Protein AF-R9INJ4-F1 (afdb_monomer_lite)

Structure (mmCIF, N/CA/C/O backbone):
data_AF-R9INJ4-F1
#
_entry.id   AF-R9INJ4-F1
#
loop_
_atom_site.group_PDB
_atom_site.id
_atom_site.type_symbol
_atom_site.label_atom_id
_atom_site.label_alt_id
_atom_site.label_comp_id
_atom_site.label_asym_id
_atom_site.label_entity_id
_atom_site.label_seq_id
_atom_site.pdbx_PDB_ins_code
_atom_site.Cartn_x
_atom_site.Cartn_y
_atom_site.Cartn_z
_atom_site.occupancy
_atom_site.B_iso_or_equiv
_atom_site.auth_seq_id
_atom_site.auth_comp_id
_atom_site.auth_asym_id
_atom_site.auth_atom_id
_atom_site.pdbx_PDB_model_num
ATOM 1 N N . MET A 1 1 ? 13.624 16.253 7.766 1.00 60.75 1 MET A N 1
ATOM 2 C CA . MET A 1 1 ? 12.984 16.651 6.498 1.00 60.75 1 MET A CA 1
ATOM 3 C C . MET A 1 1 ? 11.480 16.665 6.749 1.00 60.75 1 MET A C 1
ATOM 5 O O . MET A 1 1 ? 10.987 15.657 7.244 1.00 60.75 1 MET A O 1
ATOM 9 N N . PRO A 1 2 ? 10.776 17.790 6.559 1.00 78.62 2 PRO A N 1
ATOM 10 C CA . PRO A 1 2 ? 9.322 17.871 6.694 1.00 78.62 2 PRO A CA 1
ATOM 11 C C . PRO A 1 2 ? 8.598 16.875 5.777 1.00 78.62 2 PRO A C 1
ATOM 13 O O . PRO A 1 2 ? 9.099 16.542 4.704 1.00 78.62 2 PRO A O 1
ATOM 16 N N . LEU A 1 3 ? 7.400 16.434 6.175 1.00 65.44 3 LEU A N 1
ATOM 17 C CA . LEU A 1 3 ? 6.587 15.475 5.411 1.00 65.44 3 LEU A CA 1
ATOM 18 C C . LEU A 1 3 ? 6.321 15.949 3.968 1.00 65.44 3 LEU A C 1
ATOM 20 O O . LEU A 1 3 ? 6.384 15.160 3.031 1.00 65.44 3 LEU A O 1
ATOM 24 N N . GLU A 1 4 ? 6.087 17.250 3.796 1.00 74.94 4 GLU A N 1
ATOM 25 C CA . GLU A 1 4 ? 5.939 17.933 2.501 1.00 74.94 4 GLU A CA 1
ATOM 26 C C . GLU A 1 4 ? 7.170 17.785 1.591 1.00 74.94 4 GLU A C 1
ATOM 28 O O . GLU A 1 4 ? 7.044 17.588 0.384 1.00 74.94 4 GLU A O 1
ATOM 33 N N . GLU A 1 5 ? 8.374 17.861 2.158 1.00 72.06 5 GLU A N 1
ATOM 34 C CA . GLU A 1 5 ? 9.624 17.711 1.407 1.00 72.06 5 GLU A CA 1
ATOM 35 C C . GLU A 1 5 ? 9.916 16.243 1.081 1.00 72.06 5 GLU A C 1
ATOM 37 O O . GLU A 1 5 ? 10.394 15.942 -0.012 1.00 72.06 5 GLU A O 1
ATOM 42 N N . LEU A 1 6 ? 9.573 15.327 1.992 1.00 63.41 6 LEU A N 1
ATOM 43 C CA . LEU A 1 6 ? 9.689 13.884 1.771 1.00 63.41 6 LEU A CA 1
ATOM 44 C C . LEU A 1 6 ? 8.775 13.417 0.632 1.00 63.41 6 LEU A C 1
ATOM 46 O O . LEU A 1 6 ? 9.248 12.720 -0.257 1.00 63.41 6 LEU A O 1
ATOM 50 N N . LYS A 1 7 ? 7.522 13.894 0.583 1.00 63.81 7 LYS A N 1
ATOM 51 C CA . LYS A 1 7 ? 6.570 13.618 -0.514 1.00 63.81 7 LYS A CA 1
ATOM 52 C C . LYS A 1 7 ? 7.051 14.085 -1.894 1.00 63.81 7 LYS A C 1
ATOM 54 O O . LYS A 1 7 ? 6.599 13.554 -2.903 1.00 63.81 7 LYS A O 1
ATOM 59 N N . LYS A 1 8 ? 7.915 15.104 -1.952 1.00 70.00 8 LYS A N 1
ATOM 60 C CA . LYS A 1 8 ? 8.476 15.642 -3.207 1.00 70.00 8 LYS A CA 1
ATOM 61 C C . LYS A 1 8 ? 9.735 14.907 -3.662 1.00 70.00 8 LYS A C 1
ATOM 63 O O . LYS A 1 8 ? 10.034 14.916 -4.852 1.00 70.00 8 LYS A O 1
ATOM 68 N N . LYS A 1 9 ? 10.495 14.331 -2.727 1.00 68.31 9 LYS A N 1
ATOM 69 C CA . LYS A 1 9 ? 11.761 13.630 -2.997 1.00 68.31 9 LYS A CA 1
ATOM 70 C C . LYS A 1 9 ? 11.574 12.139 -3.235 1.00 68.31 9 LYS A C 1
ATOM 72 O O . LYS A 1 9 ? 12.222 11.581 -4.112 1.00 68.31 9 LYS A O 1
ATOM 77 N N . GLU A 1 10 ? 10.708 11.518 -2.450 1.00 61.91 10 GLU A N 1
ATOM 78 C CA . GLU A 1 10 ? 10.280 10.143 -2.628 1.00 61.91 10 GLU A CA 1
ATOM 79 C C . GLU A 1 10 ? 8.816 10.156 -3.013 1.00 61.91 10 GLU A C 1
ATOM 81 O O . GLU A 1 10 ? 7.975 10.774 -2.356 1.00 61.91 10 GLU A O 1
ATOM 86 N N . THR A 1 11 ? 8.495 9.436 -4.078 1.00 66.00 11 THR A N 1
ATOM 87 C CA . THR A 1 11 ? 7.113 9.126 -4.390 1.00 66.00 11 THR A CA 1
ATOM 88 C C . THR A 1 11 ? 6.628 8.164 -3.303 1.00 66.00 11 THR A C 1
ATOM 90 O O . THR A 1 11 ? 6.723 6.951 -3.450 1.00 66.00 11 THR A O 1
ATOM 93 N N . LEU A 1 12 ? 6.123 8.704 -2.190 1.00 73.75 12 LEU A N 1
ATOM 94 C CA . LEU A 1 12 ? 5.548 7.965 -1.057 1.00 73.75 12 LEU A CA 1
ATOM 95 C C . LEU A 1 12 ? 4.196 7.325 -1.427 1.00 73.75 12 LEU A C 1
ATOM 97 O O . LEU A 1 12 ? 3.284 7.244 -0.606 1.00 73.75 12 LEU A O 1
ATOM 101 N N . TRP A 1 13 ? 4.036 6.893 -2.680 1.00 74.38 13 TRP A N 1
ATOM 102 C CA . TRP A 1 13 ? 2.806 6.307 -3.203 1.00 74.38 13 TRP A CA 1
ATOM 103 C C . TRP A 1 13 ? 2.383 5.101 -2.361 1.00 74.38 13 TRP A C 1
ATOM 105 O O . TRP A 1 13 ? 1.195 4.899 -2.138 1.00 74.38 13 TRP A O 1
ATOM 115 N N . HIS A 1 14 ? 3.346 4.357 -1.808 1.00 76.06 14 HIS A N 1
ATOM 116 C CA . HIS A 1 14 ? 3.090 3.205 -0.947 1.00 76.06 14 HIS A CA 1
ATOM 117 C C . HIS A 1 14 ? 2.410 3.610 0.364 1.00 76.06 14 HIS A C 1
ATOM 119 O O . HIS A 1 14 ? 1.595 2.852 0.871 1.00 76.06 14 HIS A O 1
ATOM 125 N N . LEU A 1 15 ? 2.684 4.805 0.904 1.00 78.00 15 LEU A N 1
ATOM 126 C CA . LEU A 1 15 ? 1.983 5.299 2.093 1.00 78.00 15 LEU A CA 1
ATOM 127 C C . LEU A 1 15 ? 0.532 5.654 1.776 1.00 78.00 15 LEU A C 1
ATOM 129 O O . LEU A 1 15 ? -0.341 5.313 2.562 1.00 78.00 15 LEU A O 1
ATOM 133 N N . ASN A 1 16 ? 0.268 6.273 0.622 1.00 78.81 16 ASN A N 1
ATOM 134 C CA . ASN A 1 16 ? -1.106 6.548 0.195 1.00 78.81 16 ASN A CA 1
ATOM 135 C C . ASN A 1 16 ? -1.893 5.242 -0.009 1.00 78.81 16 ASN A C 1
ATOM 137 O O . ASN A 1 16 ? -3.016 5.134 0.461 1.00 78.81 16 ASN A O 1
ATOM 141 N N . MET A 1 17 ? -1.286 4.225 -0.630 1.00 80.62 17 MET A N 1
ATOM 142 C CA . MET A 1 17 ? -1.932 2.919 -0.803 1.00 80.62 17 MET A CA 1
ATOM 143 C C . MET A 1 17 ? -2.176 2.193 0.529 1.00 80.62 17 MET A C 1
ATOM 145 O O . MET A 1 17 ? -3.216 1.576 0.716 1.00 80.62 17 MET A O 1
ATOM 149 N N . MET A 1 18 ? -1.251 2.289 1.487 1.00 81.06 18 MET A N 1
ATOM 150 C CA . MET A 1 18 ? -1.468 1.732 2.827 1.00 81.06 18 MET A CA 1
ATOM 151 C C . MET A 1 18 ? -2.587 2.465 3.581 1.00 81.06 18 MET A C 1
ATOM 153 O O . MET A 1 18 ? -3.317 1.828 4.333 1.00 81.06 18 MET A O 1
ATOM 157 N N . LEU A 1 19 ? -2.748 3.779 3.382 1.00 82.62 19 LEU A N 1
ATOM 158 C CA . LEU A 1 19 ? -3.854 4.539 3.974 1.00 82.62 19 LEU A CA 1
ATOM 159 C C . LEU A 1 19 ? -5.216 4.065 3.456 1.00 82.62 19 LEU A C 1
ATOM 161 O O . LEU A 1 19 ? -6.103 3.868 4.274 1.00 82.62 19 LEU A O 1
ATOM 165 N N . GLU A 1 20 ? -5.357 3.777 2.159 1.00 82.31 20 GLU A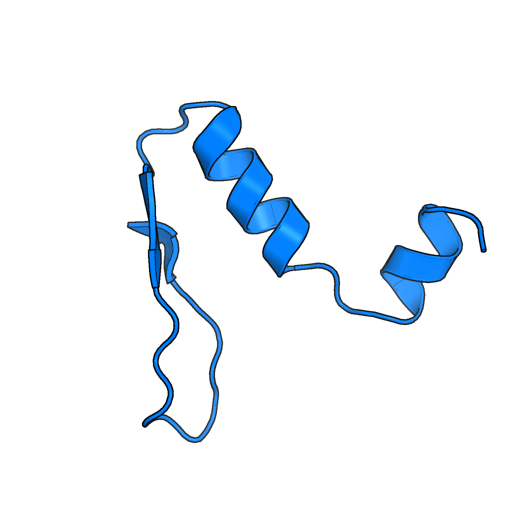 N 1
ATOM 166 C CA . GLU A 1 20 ? -6.593 3.205 1.584 1.00 82.31 20 GLU A CA 1
ATOM 167 C C . GLU A 1 20 ? -7.019 1.898 2.280 1.00 82.31 20 GLU A C 1
ATOM 169 O O . GLU A 1 20 ? -8.207 1.660 2.510 1.00 82.31 20 GLU A O 1
ATOM 174 N N . ILE A 1 21 ? -6.040 1.073 2.673 1.00 82.12 21 ILE A N 1
ATOM 175 C CA . ILE A 1 21 ? -6.272 -0.159 3.439 1.00 82.12 21 ILE A CA 1
ATOM 176 C C . ILE A 1 21 ? -6.729 0.162 4.868 1.00 82.12 21 ILE A C 1
ATOM 178 O O . ILE A 1 21 ? -7.692 -0.422 5.365 1.00 82.12 21 ILE A O 1
ATOM 182 N N . PHE A 1 22 ? -6.061 1.101 5.545 1.00 80.38 22 PHE A N 1
ATOM 183 C CA . PHE A 1 22 ? -6.402 1.474 6.923 1.00 80.38 22 PHE A CA 1
ATOM 184 C C . PHE A 1 22 ? -7.733 2.224 7.048 1.00 80.38 22 PHE A C 1
ATOM 186 O O . PHE A 1 22 ? -8.407 2.088 8.067 1.00 80.38 22 PHE A O 1
ATOM 193 N N . GLU A 1 23 ? -8.119 2.996 6.033 1.00 84.12 23 GLU A N 1
ATOM 194 C CA . GLU A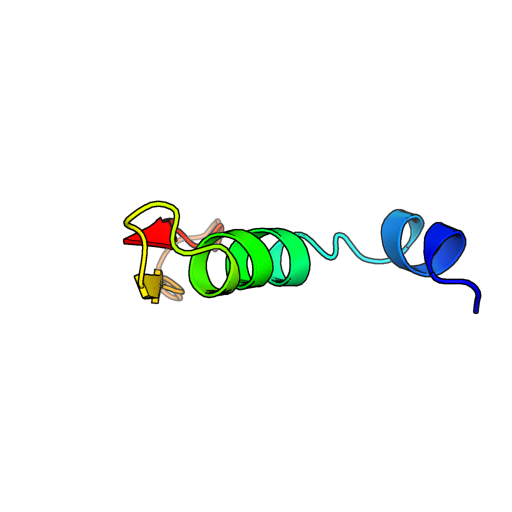 1 23 ? -9.393 3.719 5.979 1.00 84.12 23 GLU A CA 1
ATOM 195 C C . GLU A 1 23 ? -10.586 2.791 5.691 1.00 84.12 23 GLU A C 1
ATOM 197 O O . GLU A 1 23 ? -11.734 3.184 5.896 1.00 84.12 23 GLU A O 1
ATOM 202 N N . GLY A 1 24 ? -10.334 1.531 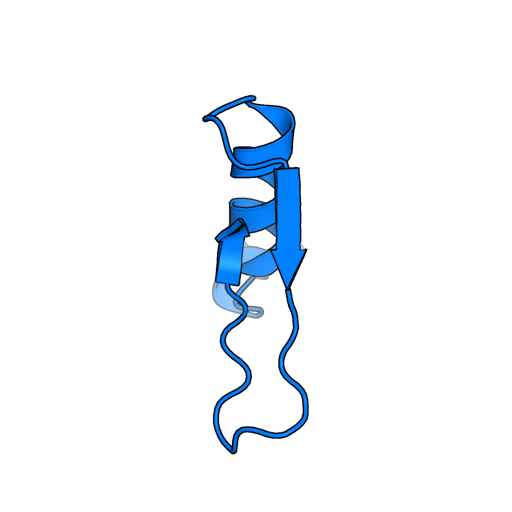5.312 1.00 73.44 24 GLY A N 1
ATOM 203 C CA . GLY A 1 24 ? -11.372 0.514 5.160 1.00 73.44 24 GLY A CA 1
ATOM 204 C C . GLY A 1 24 ? -12.180 0.648 3.870 1.00 73.44 24 GLY A C 1
ATOM 205 O O . GLY A 1 24 ? -13.325 0.197 3.823 1.00 73.44 24 GLY A O 1
ATOM 206 N N . ASN A 1 25 ? -11.590 1.210 2.808 1.00 76.31 25 ASN A N 1
ATOM 207 C CA . ASN A 1 25 ? -12.238 1.451 1.509 1.00 76.31 25 ASN A CA 1
ATOM 208 C C . ASN A 1 25 ? -12.490 0.168 0.678 1.00 76.31 25 ASN A C 1
ATOM 210 O O . ASN A 1 25 ? -12.620 0.219 -0.543 1.00 76.31 25 ASN A O 1
ATOM 214 N N . GLY A 1 26 ? -12.581 -1.000 1.323 1.00 75.75 26 GLY A N 1
ATOM 215 C CA . GLY A 1 26 ? -12.844 -2.294 0.680 1.00 75.75 26 GLY A CA 1
ATOM 216 C C . GLY A 1 26 ? -11.615 -2.987 0.087 1.00 75.75 26 GLY A C 1
ATOM 217 O O . GLY A 1 26 ? -11.746 -4.097 -0.416 1.00 75.75 26 GLY A O 1
ATOM 218 N N . VAL A 1 27 ? -10.441 -2.364 0.189 1.00 77.19 27 VAL A N 1
ATOM 219 C CA . VAL A 1 27 ? -9.132 -2.929 -0.163 1.00 77.19 27 VAL A CA 1
ATOM 220 C C . VAL A 1 27 ? -8.387 -3.314 1.110 1.00 77.19 27 VAL A C 1
ATOM 222 O O . VAL A 1 27 ? -8.413 -2.588 2.101 1.00 77.19 27 VAL A O 1
ATOM 225 N N . SER A 1 28 ? -7.757 -4.483 1.100 1.00 78.69 28 SER A N 1
ATOM 226 C CA . SER A 1 28 ? -7.125 -5.093 2.278 1.00 78.69 28 SER A CA 1
ATOM 227 C C . SER A 1 28 ? -5.670 -5.483 2.044 1.00 78.69 28 SER A C 1
ATOM 229 O O . SER A 1 28 ? -4.913 -5.651 3.002 1.0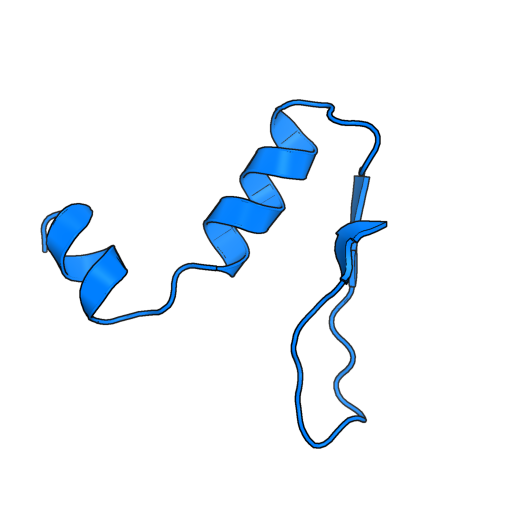0 78.69 28 SER A O 1
ATOM 231 N N . GLU A 1 29 ? -5.258 -5.586 0.779 1.00 83.25 29 GLU A N 1
ATOM 232 C CA . GLU A 1 29 ? -3.949 -6.092 0.400 1.00 83.25 29 GLU A CA 1
ATOM 233 C C . GLU A 1 29 ? -3.243 -5.159 -0.586 1.00 83.25 29 GLU A C 1
ATOM 235 O O . GLU A 1 29 ? -3.845 -4.596 -1.500 1.00 83.25 29 GLU A O 1
ATOM 240 N N . LEU A 1 30 ? -1.924 -5.035 -0.417 1.00 80.94 30 LEU A N 1
ATOM 241 C CA . LEU A 1 30 ? -1.035 -4.342 -1.344 1.00 80.94 30 LEU A CA 1
ATOM 242 C C . LEU A 1 30 ? -0.123 -5.364 -2.032 1.00 80.94 30 LEU A C 1
ATOM 244 O O . LEU A 1 30 ? 0.736 -5.974 -1.389 1.00 80.94 30 LEU A O 1
ATOM 248 N N . TYR A 1 31 ? -0.291 -5.550 -3.342 1.00 81.94 31 TYR A N 1
ATOM 249 C CA . TYR A 1 31 ? 0.425 -6.566 -4.113 1.00 81.94 31 TYR A CA 1
ATOM 250 C C . TYR A 1 31 ? 1.592 -5.981 -4.909 1.00 81.94 31 TYR A C 1
ATOM 252 O O . TYR A 1 31 ? 1.402 -5.148 -5.791 1.00 81.94 31 TYR A O 1
ATOM 260 N N . PHE A 1 32 ? 2.805 -6.482 -4.662 1.00 74.62 32 PHE A N 1
ATOM 261 C CA . PHE A 1 32 ? 4.015 -6.077 -5.380 1.00 74.62 32 PHE A CA 1
ATOM 262 C C . PHE A 1 32 ? 4.398 -7.123 -6.425 1.00 74.62 32 PHE A C 1
ATOM 264 O O . PHE A 1 32 ? 4.982 -8.159 -6.096 1.00 74.62 32 PHE A O 1
ATOM 271 N N . ASN A 1 33 ? 4.127 -6.835 -7.697 1.00 75.56 33 ASN A N 1
ATOM 272 C CA . ASN A 1 33 ? 4.601 -7.684 -8.781 1.00 75.56 33 ASN A CA 1
ATOM 273 C C . ASN A 1 33 ? 6.066 -7.363 -9.113 1.00 75.56 33 ASN A C 1
ATOM 275 O O . ASN A 1 33 ? 6.374 -6.324 -9.690 1.00 75.56 33 ASN A O 1
ATOM 279 N N . ARG A 1 34 ? 6.975 -8.272 -8.750 1.00 68.00 34 ARG A N 1
ATOM 280 C CA . ARG A 1 34 ? 8.421 -8.135 -9.008 1.00 68.00 34 ARG A CA 1
ATOM 281 C C . ARG A 1 34 ? 8.858 -8.620 -10.395 1.00 68.00 34 ARG A C 1
ATOM 283 O O . ARG A 1 34 ? 10.028 -8.474 -10.726 1.00 68.00 34 ARG A O 1
ATOM 290 N N . ASN A 1 35 ? 7.948 -9.203 -11.178 1.00 73.69 35 ASN A N 1
ATOM 291 C CA . ASN A 1 35 ? 8.246 -9.814 -12.478 1.00 73.69 35 ASN A CA 1
ATOM 292 C C . ASN A 1 35 ? 7.891 -8.911 -13.673 1.00 73.69 35 ASN A C 1
ATOM 294 O O . ASN A 1 35 ? 8.099 -9.315 -14.813 1.00 73.69 35 ASN A O 1
ATOM 298 N N . LEU A 1 36 ? 7.326 -7.723 -13.432 1.00 60.31 36 LEU A N 1
ATOM 299 C CA . LEU A 1 36 ? 7.031 -6.731 -14.466 1.00 60.31 36 LEU A CA 1
ATOM 300 C C . LEU A 1 36 ? 8.092 -5.627 -14.444 1.00 60.31 36 LEU A C 1
ATOM 302 O O . LEU A 1 36 ? 8.440 -5.127 -13.376 1.00 60.31 36 LEU A O 1
ATOM 306 N N . ASP A 1 37 ? 8.537 -5.197 -15.630 1.00 62.59 37 ASP A N 1
ATOM 307 C CA . ASP A 1 37 ? 9.488 -4.084 -15.821 1.00 62.59 37 ASP A CA 1
ATOM 308 C C . ASP A 1 37 ? 8.984 -2.737 -15.252 1.00 62.59 37 ASP A C 1
ATOM 310 O O . ASP A 1 37 ? 9.744 -1.775 -15.141 1.00 62.59 37 ASP A O 1
ATOM 314 N N . ALA A 1 38 ? 7.713 -2.664 -14.844 1.00 58.78 38 ALA A N 1
ATOM 315 C CA . ALA A 1 38 ? 7.143 -1.574 -14.064 1.00 58.78 38 ALA A CA 1
ATOM 316 C C . ALA A 1 38 ? 6.438 -2.146 -12.814 1.00 58.78 38 ALA A C 1
ATOM 318 O O . ALA A 1 38 ? 5.393 -2.787 -12.946 1.00 58.78 38 ALA A O 1
ATOM 319 N N . PRO A 1 39 ? 6.960 -1.911 -11.596 1.00 61.59 39 PRO A N 1
ATOM 320 C CA . PRO A 1 39 ? 6.496 -2.554 -10.373 1.00 61.59 39 PRO A CA 1
ATOM 321 C C . PRO A 1 39 ? 5.436 -1.700 -9.668 1.00 61.59 39 PRO A C 1
ATOM 323 O O . PRO A 1 39 ? 5.486 -1.557 -8.448 1.00 61.59 39 PRO A O 1
ATOM 326 N N . ALA A 1 40 ? 4.538 -1.043 -10.412 1.00 66.69 40 ALA A N 1
ATOM 327 C CA . ALA A 1 40 ? 3.456 -0.295 -9.779 1.00 66.69 40 ALA A CA 1
ATOM 328 C C . ALA A 1 40 ? 2.557 -1.316 -9.068 1.00 66.69 40 ALA A C 1
ATOM 330 O O . ALA A 1 40 ? 2.007 -2.189 -9.741 1.00 66.69 40 ALA A O 1
ATOM 331 N 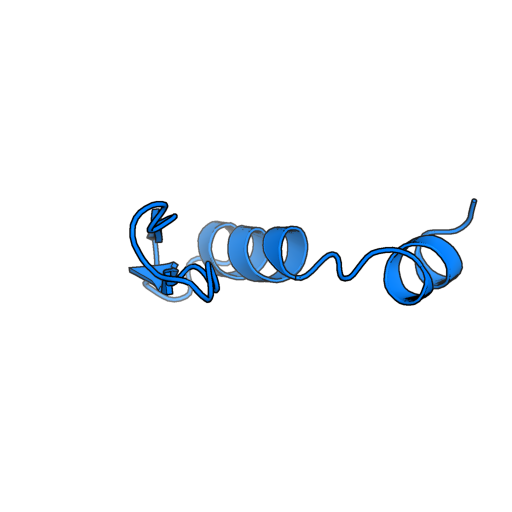N . PRO A 1 41 ? 2.465 -1.296 -7.732 1.00 71.62 41 PRO A N 1
ATOM 332 C CA . PRO A 1 41 ? 1.675 -2.292 -7.042 1.00 71.62 41 PRO A CA 1
ATOM 333 C C . PRO A 1 41 ? 0.195 -1.976 -7.131 1.00 71.62 41 PRO A C 1
ATOM 335 O O . PRO A 1 41 ? -0.225 -0.854 -7.417 1.00 71.62 41 PRO A O 1
ATOM 338 N N . GLU A 1 42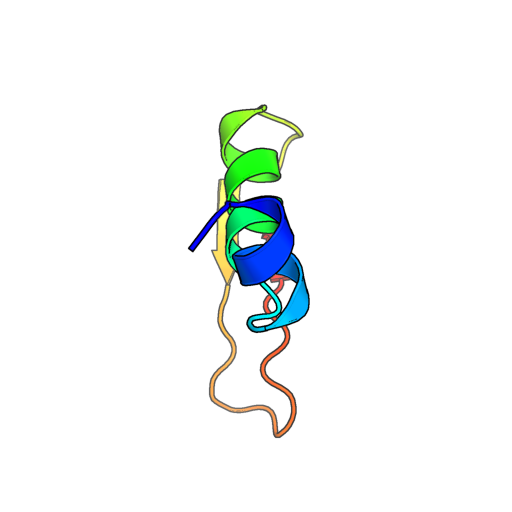 ? -0.578 -3.010 -6.854 1.00 79.31 42 GLU A N 1
ATOM 339 C CA . GLU A 1 42 ? -2.023 -3.011 -6.984 1.00 79.31 42 GLU A CA 1
ATOM 340 C C . GLU A 1 42 ? -2.658 -3.174 -5.604 1.00 79.31 42 GLU A C 1
ATOM 342 O O . GLU A 1 42 ? -2.174 -3.957 -4.780 1.00 79.31 42 GLU A O 1
ATOM 347 N N . LEU A 1 43 ? -3.747 -2.445 -5.371 1.00 80.38 43 LEU A N 1
ATOM 348 C CA . LEU A 1 43 ? -4.615 -2.644 -4.216 1.00 80.38 43 LEU A CA 1
ATOM 349 C C . LEU A 1 43 ? -5.667 -3.707 -4.553 1.00 80.38 43 LEU A C 1
ATOM 351 O O . LEU A 1 43 ? -6.275 -3.644 -5.625 1.00 80.38 43 LEU A O 1
ATOM 355 N N . LYS A 1 44 ? -5.862 -4.672 -3.651 1.00 75.50 44 LYS A N 1
ATOM 356 C CA . LYS A 1 44 ? -6.867 -5.739 -3.764 1.00 75.50 44 LYS A CA 1
ATOM 357 C C . LYS A 1 44 ? -7.730 -5.863 -2.519 1.00 75.50 44 LYS A C 1
ATOM 359 O O . LYS A 1 44 ? -7.239 -5.568 -1.402 1.00 75.50 44 LYS A O 1
#

pLDDT: mean 73.54, std 7.29, range [58.78, 84.12]

Sequence (44 aa):
MPLEELKKKETLWHLNMMLEIFEGNGVSELYFNRNLDAPAPELK

Radius of gyration: 12.28 Å; chains: 1; bounding box: 26×28×23 Å

Foldseek 3Di:
DDPVVCVVVDVVVVVVLVVCCVVPVVFPDWAFDPPDPDRPIDTD

Secondary structure (DSSP, 8-state):
--HHHHHHHS-THHHHHHHHHHTTSS---EE--TTSSS---EE-